Protein AF-A0A945XV56-F1 (afdb_monomer_lite)

Structure (mmCIF, N/CA/C/O backbone):
data_AF-A0A945XV56-F1
#
_entry.id   AF-A0A945XV56-F1
#
loop_
_atom_site.group_PDB
_atom_site.id
_atom_site.type_symbol
_atom_site.label_atom_id
_atom_site.label_alt_id
_atom_site.label_comp_id
_atom_site.label_asym_id
_atom_site.label_entity_id
_atom_site.label_seq_id
_atom_site.pdbx_PDB_ins_code
_atom_site.Cartn_x
_atom_site.Cartn_y
_atom_site.Cartn_z
_atom_site.occupancy
_atom_site.B_iso_or_equiv
_atom_site.auth_seq_id
_atom_site.auth_comp_id
_atom_site.auth_asym_id
_atom_site.auth_atom_id
_atom_site.pdbx_PDB_model_num
ATOM 1 N N . MET A 1 1 ? -42.438 -3.490 31.449 1.00 63.28 1 MET A N 1
ATOM 2 C CA . MET A 1 1 ? -41.980 -2.112 31.158 1.00 63.28 1 MET A CA 1
ATOM 3 C C . MET A 1 1 ? -40.911 -1.724 32.183 1.00 63.28 1 MET A C 1
ATOM 5 O O . MET A 1 1 ? -41.221 -1.718 33.369 1.00 63.28 1 MET A O 1
ATOM 9 N N . MET A 1 2 ? -39.650 -1.495 31.789 1.00 65.94 2 MET A N 1
ATOM 10 C CA . MET A 1 2 ? -38.604 -1.060 32.738 1.00 65.94 2 MET A CA 1
ATOM 11 C C . MET A 1 2 ? -38.844 0.390 33.185 1.00 65.94 2 MET A C 1
ATOM 13 O O . MET A 1 2 ? -39.224 1.234 32.382 1.00 65.94 2 MET A O 1
ATOM 17 N N . SER A 1 3 ? -38.609 0.683 34.469 1.00 80.19 3 SER A N 1
ATOM 18 C CA . SER A 1 3 ? -38.704 2.047 35.010 1.00 80.19 3 SER A CA 1
ATOM 19 C C . SER A 1 3 ? -37.623 2.955 34.399 1.00 80.19 3 SER A C 1
ATOM 21 O O . SER A 1 3 ? -36.469 2.522 34.293 1.00 80.19 3 SER A O 1
ATOM 23 N N . PRO A 1 4 ? -37.932 4.226 34.079 1.00 73.12 4 PRO A N 1
ATOM 24 C CA . PRO A 1 4 ? -36.986 5.163 33.461 1.00 73.12 4 PRO A CA 1
ATOM 25 C C . PRO A 1 4 ? -35.719 5.391 34.301 1.00 73.12 4 PRO A C 1
ATOM 27 O O . PRO A 1 4 ? -34.655 5.684 33.757 1.00 73.12 4 PRO A O 1
ATOM 30 N N . LYS A 1 5 ? -35.801 5.200 35.627 1.00 70.94 5 LYS A N 1
ATOM 31 C CA . LYS A 1 5 ? -34.640 5.272 36.527 1.00 70.94 5 LYS A CA 1
ATOM 32 C C . LYS A 1 5 ? -33.698 4.074 36.362 1.00 70.94 5 LYS A C 1
ATOM 34 O O . LYS A 1 5 ? -32.491 4.269 36.349 1.00 70.94 5 LYS A O 1
ATOM 39 N N . LYS A 1 6 ? -34.242 2.861 36.183 1.00 68.94 6 LYS A N 1
ATOM 40 C CA . LYS A 1 6 ? -33.449 1.641 35.935 1.00 68.94 6 LYS A CA 1
ATOM 41 C C . LYS A 1 6 ? -32.779 1.680 34.561 1.00 68.94 6 LYS A C 1
ATOM 43 O O . LYS A 1 6 ? -31.670 1.192 34.419 1.00 68.94 6 LYS A O 1
ATOM 48 N N . PHE A 1 7 ? -33.421 2.292 33.565 1.00 72.00 7 PHE A N 1
ATOM 49 C CA . PHE A 1 7 ? -32.823 2.466 32.239 1.00 72.00 7 PHE A CA 1
ATOM 50 C C . PHE A 1 7 ? -31.592 3.384 32.284 1.00 72.00 7 PHE A C 1
ATOM 52 O O . PHE A 1 7 ? -30.533 3.002 31.804 1.00 72.00 7 PHE A O 1
ATOM 59 N N . LYS A 1 8 ? -31.684 4.544 32.950 1.00 71.69 8 LYS A N 1
ATOM 60 C CA . LYS A 1 8 ? -30.559 5.489 33.086 1.00 71.69 8 LYS A CA 1
ATOM 61 C C . LYS A 1 8 ? -29.347 4.932 33.848 1.00 71.69 8 LYS A C 1
ATOM 63 O O . LYS A 1 8 ? -28.243 5.407 33.615 1.00 71.69 8 LYS A O 1
ATOM 68 N N . THR A 1 9 ? -29.532 3.952 34.735 1.00 72.62 9 THR A N 1
ATOM 69 C CA . THR A 1 9 ? -28.433 3.333 35.500 1.00 72.62 9 THR A CA 1
ATOM 70 C C . THR A 1 9 ? -27.882 2.061 34.857 1.00 72.62 9 THR A C 1
ATOM 72 O O . THR A 1 9 ? -26.680 1.825 34.925 1.00 72.62 9 THR A O 1
ATOM 75 N N . LEU A 1 10 ? -28.722 1.258 34.196 1.00 76.00 10 LEU A N 1
ATOM 76 C CA . LEU A 1 10 ? -28.286 0.028 33.523 1.00 76.00 10 LEU A CA 1
ATOM 77 C C . LEU A 1 10 ? -27.573 0.301 32.195 1.00 76.00 10 LEU A C 1
ATOM 79 O O . LEU A 1 10 ? -26.675 -0.448 31.823 1.00 76.00 10 LEU A O 1
ATOM 83 N N . PHE A 1 11 ? -27.933 1.382 31.501 1.00 75.56 11 PHE A N 1
ATOM 84 C CA . PHE A 1 11 ? -27.326 1.740 30.220 1.00 75.56 11 PHE A CA 1
ATOM 85 C C . PHE A 1 11 ? -25.803 1.986 30.310 1.00 75.56 11 PHE A C 1
ATOM 87 O O . PHE A 1 11 ? -25.064 1.320 29.587 1.00 75.56 11 PHE A O 1
ATOM 94 N N . PRO A 1 12 ? -25.280 2.847 31.211 1.00 75.94 12 PRO A N 1
ATOM 95 C CA . PRO A 1 12 ? -23.831 3.028 31.349 1.00 75.94 12 PRO A CA 1
ATOM 96 C C . PRO A 1 12 ? -23.123 1.791 31.925 1.00 75.94 12 PRO A C 1
ATOM 98 O O . PRO A 1 12 ? -21.988 1.514 31.544 1.00 75.94 12 PRO A O 1
ATOM 101 N N . ALA A 1 13 ? -23.795 1.020 32.792 1.00 83.19 13 ALA A N 1
ATOM 102 C CA . ALA A 1 13 ? -23.239 -0.200 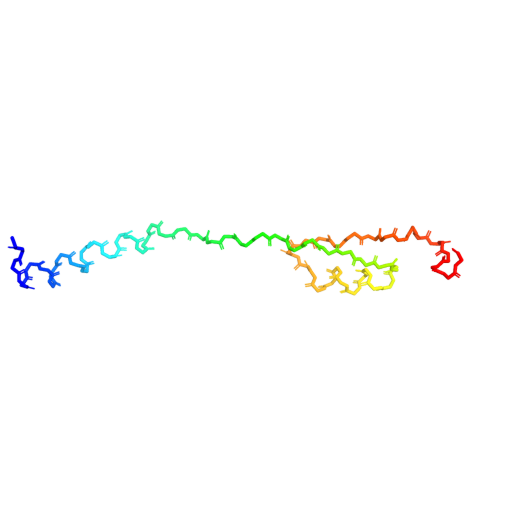33.380 1.00 83.19 13 ALA A CA 1
ATOM 103 C C . ALA A 1 13 ? -22.962 -1.293 32.330 1.00 83.19 13 ALA A C 1
ATOM 105 O O . ALA A 1 13 ? -22.007 -2.050 32.479 1.00 83.19 13 ALA A O 1
ATOM 106 N N . LEU A 1 14 ? -23.763 -1.353 31.259 1.00 83.88 14 LEU A N 1
ATOM 107 C CA . LEU A 1 14 ? -23.547 -2.276 30.140 1.00 83.88 14 LEU A CA 1
ATOM 108 C C . LEU A 1 14 ? -22.671 -1.680 29.025 1.00 83.88 14 LEU A C 1
ATOM 110 O O . LEU A 1 14 ? -21.958 -2.418 28.354 1.00 83.88 14 LEU A O 1
ATOM 114 N N . ALA A 1 15 ? -22.699 -0.360 28.822 1.00 85.94 15 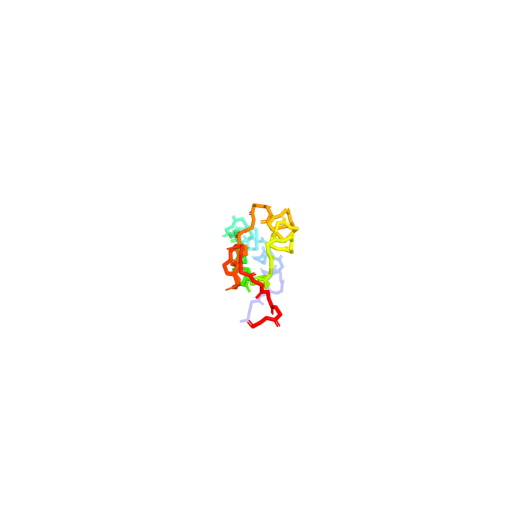ALA A N 1
ATOM 115 C CA . ALA A 1 15 ? -21.953 0.292 27.744 1.00 85.94 15 ALA A CA 1
ATOM 116 C C . ALA A 1 15 ? -20.428 0.213 27.933 1.00 85.94 15 ALA A C 1
ATOM 118 O O . ALA A 1 15 ? -19.702 -0.039 26.974 1.00 85.94 15 ALA A O 1
ATOM 119 N N . LEU A 1 16 ? -19.936 0.394 29.162 1.00 86.75 16 LEU A N 1
ATOM 120 C CA . LEU A 1 16 ? -18.499 0.396 29.450 1.00 86.75 16 LEU A CA 1
ATOM 121 C C . LEU A 1 16 ? -17.801 -0.944 29.122 1.00 86.75 16 LEU A C 1
ATOM 123 O O . LEU A 1 16 ? -16.817 -0.914 28.384 1.00 86.75 16 LEU A O 1
ATOM 127 N N . PRO A 1 17 ? -18.282 -2.119 29.578 1.00 88.75 17 PRO A N 1
ATOM 128 C CA . PRO A 1 17 ? -17.666 -3.393 29.206 1.00 88.75 17 PRO A CA 1
ATOM 129 C C . PRO A 1 17 ? -17.778 -3.697 27.704 1.00 88.75 17 PRO A C 1
ATOM 131 O O . PRO A 1 17 ? -16.857 -4.281 27.147 1.00 88.75 17 PRO A O 1
ATOM 134 N N . VAL A 1 18 ? -18.844 -3.257 27.022 1.00 89.69 18 VAL A N 1
ATOM 135 C CA . VAL A 1 18 ? -18.997 -3.435 25.564 1.00 89.69 18 VAL A CA 1
ATOM 136 C C . VAL A 1 18 ? -17.958 -2.628 24.782 1.00 89.69 18 VAL A C 1
ATOM 138 O O . VAL A 1 18 ? -17.385 -3.139 23.824 1.00 89.69 18 VAL A O 1
ATOM 141 N N . ILE A 1 19 ? -17.669 -1.394 25.201 1.00 88.50 19 ILE A N 1
ATOM 142 C CA . ILE A 1 19 ? -16.623 -0.567 24.581 1.00 88.50 19 ILE A CA 1
ATOM 143 C C . ILE A 1 19 ? -15.241 -1.181 24.833 1.00 88.50 19 ILE A C 1
ATOM 145 O O . ILE A 1 19 ? -14.438 -1.279 23.909 1.00 88.50 19 ILE A O 1
ATOM 149 N N . LEU A 1 20 ? -14.982 -1.657 26.055 1.00 87.31 20 LEU A N 1
ATOM 150 C CA . LEU A 1 20 ? -13.718 -2.318 26.404 1.00 87.31 20 LEU A CA 1
ATOM 151 C C . LEU A 1 20 ? -13.513 -3.660 25.681 1.00 87.31 20 LEU A C 1
ATOM 153 O O . LEU A 1 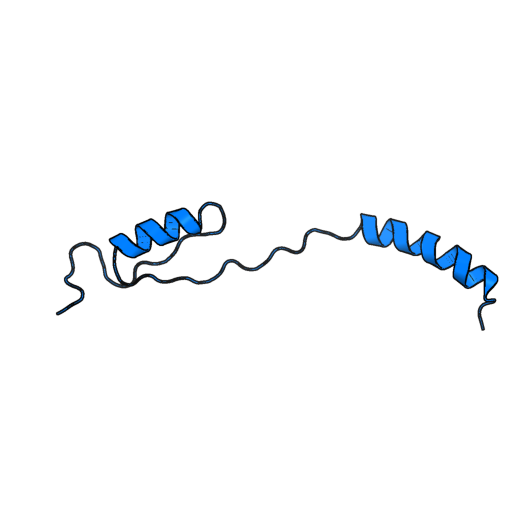20 ? -12.375 -4.076 25.487 1.00 87.31 20 LEU A O 1
ATOM 157 N N . TRP A 1 21 ? -14.594 -4.325 25.268 1.00 88.38 21 TRP A N 1
ATOM 158 C CA . TRP A 1 21 ? -14.558 -5.528 24.430 1.00 88.38 21 TRP A CA 1
ATOM 159 C C . TRP A 1 21 ? -14.609 -5.260 22.927 1.00 88.38 21 TRP A C 1
ATOM 161 O O . TRP A 1 21 ? -14.488 -6.203 22.144 1.00 88.38 21 TRP A O 1
ATOM 171 N N . SER A 1 22 ? -14.763 -4.009 22.490 1.00 83.38 22 SER A N 1
ATOM 172 C CA . SER A 1 22 ? -14.696 -3.701 21.064 1.00 83.38 22 SER A CA 1
ATOM 173 C C . SER A 1 22 ? -13.255 -3.870 20.562 1.00 83.38 22 SER A C 1
ATOM 175 O O . SER A 1 22 ? -12.331 -3.196 21.012 1.00 83.38 22 SER A O 1
ATOM 177 N N . GLY A 1 23 ? -13.045 -4.844 19.673 1.00 84.56 23 GLY A N 1
ATOM 178 C CA . GLY A 1 23 ? -11.755 -5.078 19.024 1.00 84.56 23 GLY A CA 1
ATOM 179 C C . GLY A 1 23 ? -11.456 -4.050 17.930 1.00 84.56 23 GLY A C 1
ATOM 180 O O . GLY A 1 23 ? -12.308 -3.244 17.553 1.00 84.56 23 GLY A O 1
ATOM 181 N N . THR A 1 24 ? -10.241 -4.093 17.381 1.00 83.00 24 THR A N 1
ATOM 182 C CA . THR A 1 24 ? -9.877 -3.256 16.232 1.00 83.00 24 THR A CA 1
ATOM 183 C C . THR A 1 24 ? -10.553 -3.778 14.965 1.00 83.00 24 THR A C 1
ATOM 185 O O . THR A 1 24 ? -10.455 -4.957 14.627 1.00 83.00 24 THR A O 1
ATOM 188 N N . LEU A 1 25 ? -11.251 -2.898 14.245 1.00 82.44 25 LEU A N 1
ATOM 189 C CA . LEU A 1 25 ? -11.744 -3.210 12.907 1.00 82.44 25 LEU A CA 1
ATOM 190 C C . LEU A 1 25 ? -10.580 -3.055 11.925 1.00 82.44 25 LEU A C 1
ATOM 192 O O . LEU A 1 25 ? -10.095 -1.947 11.704 1.00 82.44 25 LEU A O 1
ATOM 196 N N . GLN A 1 26 ? -10.113 -4.170 11.369 1.00 84.94 26 GLN A N 1
ATOM 197 C CA . GLN A 1 26 ? -9.102 -4.174 10.313 1.00 84.94 26 GLN A CA 1
ATOM 198 C C . GLN A 1 26 ? -9.791 -3.983 8.962 1.00 84.94 26 GLN A C 1
ATOM 200 O O . GLN A 1 26 ? -10.719 -4.720 8.625 1.00 84.94 26 GLN A O 1
ATOM 205 N N . ALA A 1 27 ? -9.342 -2.992 8.197 1.00 87.94 27 ALA A N 1
ATOM 206 C CA . ALA A 1 27 ? -9.767 -2.835 6.813 1.00 87.94 27 ALA A CA 1
ATOM 207 C C . ALA A 1 27 ? -9.021 -3.836 5.920 1.00 87.94 27 ALA A C 1
ATOM 209 O O . ALA A 1 27 ? -7.858 -4.156 6.168 1.00 87.94 27 ALA A O 1
ATOM 210 N N . GLU A 1 28 ? -9.681 -4.316 4.867 1.00 93.44 28 GLU A N 1
ATOM 211 C CA . GLU A 1 28 ? -9.013 -5.129 3.852 1.00 93.44 28 GLU A CA 1
ATOM 212 C C . GLU A 1 28 ? -8.003 -4.277 3.068 1.00 93.44 28 GLU A C 1
ATOM 214 O O . GLU A 1 28 ? -8.249 -3.106 2.765 1.00 93.44 28 GLU A O 1
ATOM 219 N N . VAL A 1 29 ? -6.859 -4.872 2.728 1.00 95.94 29 VAL A N 1
ATOM 220 C CA . VAL A 1 29 ? -5.829 -4.217 1.917 1.00 95.94 29 VAL A CA 1
ATOM 221 C C . VAL A 1 29 ? -6.367 -3.986 0.498 1.00 95.94 29 VAL A C 1
ATOM 223 O O . VAL A 1 29 ? -6.838 -4.935 -0.137 1.00 95.94 29 VAL A O 1
ATOM 226 N N . PRO A 1 30 ? -6.283 -2.761 -0.054 1.00 94.50 30 PRO A N 1
ATOM 227 C CA . PRO A 1 30 ? -6.750 -2.495 -1.408 1.00 94.50 30 PRO A CA 1
ATOM 228 C C . PRO A 1 30 ? -5.916 -3.261 -2.443 1.00 94.50 30 PRO A C 1
ATOM 230 O O . PRO A 1 30 ? -4.686 -3.293 -2.386 1.00 94.50 30 PRO A O 1
ATOM 233 N N . ARG A 1 31 ? -6.588 -3.850 -3.439 1.00 97.56 31 ARG A N 1
ATOM 234 C CA . ARG A 1 31 ? -5.926 -4.513 -4.571 1.00 97.56 31 ARG A CA 1
ATOM 235 C C . ARG A 1 31 ? -5.518 -3.473 -5.608 1.00 97.56 31 ARG A C 1
ATOM 237 O O . ARG A 1 31 ? -6.368 -2.970 -6.338 1.00 97.56 31 ARG A O 1
ATOM 244 N N . VAL A 1 32 ? -4.224 -3.176 -5.675 1.00 97.62 32 VAL A N 1
ATOM 245 C CA . VAL A 1 32 ? -3.664 -2.171 -6.585 1.00 97.62 32 VAL A CA 1
ATOM 246 C C . VAL A 1 32 ? -2.778 -2.834 -7.634 1.00 97.62 32 VAL A C 1
ATOM 248 O O . VAL A 1 32 ? -2.016 -3.757 -7.341 1.00 97.62 32 VAL A O 1
ATOM 251 N N . VAL A 1 33 ? -2.883 -2.350 -8.868 1.00 97.62 33 VAL A N 1
ATOM 252 C CA . VAL A 1 33 ? -2.027 -2.733 -9.990 1.00 97.62 33 VAL A CA 1
ATOM 253 C C . VAL A 1 33 ? -1.473 -1.454 -10.610 1.00 97.62 33 VAL A C 1
ATOM 255 O O . VAL A 1 33 ? -2.206 -0.476 -10.749 1.00 97.62 33 VAL A O 1
ATOM 258 N N . ALA A 1 34 ? -0.189 -1.456 -10.954 1.00 96.69 34 ALA A N 1
ATOM 259 C CA . ALA A 1 34 ? 0.459 -0.398 -11.716 1.00 96.69 34 ALA A CA 1
ATOM 260 C C . ALA A 1 34 ? 0.948 -0.960 -13.053 1.00 96.69 34 ALA A C 1
ATOM 262 O O . ALA A 1 34 ? 1.480 -2.071 -13.105 1.00 96.69 34 ALA A O 1
ATOM 263 N N . ASP A 1 35 ? 0.802 -0.182 -14.123 1.00 94.81 35 ASP A N 1
ATOM 264 C CA . ASP A 1 35 ? 1.147 -0.654 -15.465 1.00 94.81 35 ASP A CA 1
ATOM 265 C C . ASP A 1 35 ? 2.661 -0.774 -15.669 1.00 94.81 35 ASP A C 1
ATOM 267 O O . ASP A 1 35 ? 3.132 -1.733 -16.274 1.00 94.81 35 ASP A O 1
ATOM 271 N N . ILE A 1 36 ? 3.428 0.179 -15.125 1.00 94.62 36 ILE A N 1
ATOM 272 C CA . ILE A 1 36 ? 4.869 0.333 -15.368 1.00 94.62 36 ILE A CA 1
ATOM 273 C C . ILE A 1 36 ? 5.678 0.437 -14.071 1.00 94.62 36 ILE A C 1
ATOM 275 O O . ILE A 1 36 ? 5.197 0.924 -13.044 1.00 94.62 36 ILE A O 1
ATOM 279 N N . ALA A 1 37 ? 6.952 0.039 -14.137 1.00 94.12 37 ALA A N 1
ATOM 280 C CA . ALA A 1 37 ? 7.841 -0.015 -12.975 1.00 94.12 37 ALA A CA 1
ATOM 281 C C . ALA A 1 37 ? 8.016 1.331 -12.231 1.00 94.12 37 ALA A C 1
ATOM 283 O O . ALA A 1 37 ? 7.976 1.317 -10.998 1.00 94.12 37 ALA A O 1
ATOM 284 N N . PRO A 1 38 ? 8.138 2.499 -12.904 1.00 94.00 38 PRO A N 1
ATOM 285 C CA . PRO A 1 38 ? 8.238 3.776 -12.195 1.00 94.00 38 PRO A CA 1
ATOM 286 C C . PRO A 1 38 ? 7.015 4.073 -11.317 1.00 94.00 38 PRO A C 1
ATOM 288 O O . PRO A 1 38 ? 7.165 4.478 -10.167 1.00 94.00 38 PRO A O 1
ATOM 291 N N . VAL A 1 39 ? 5.803 3.813 -11.819 1.00 96.75 39 VAL A N 1
ATOM 292 C CA . VAL A 1 39 ? 4.559 4.041 -11.065 1.00 96.75 39 VAL A CA 1
ATOM 293 C C . VAL A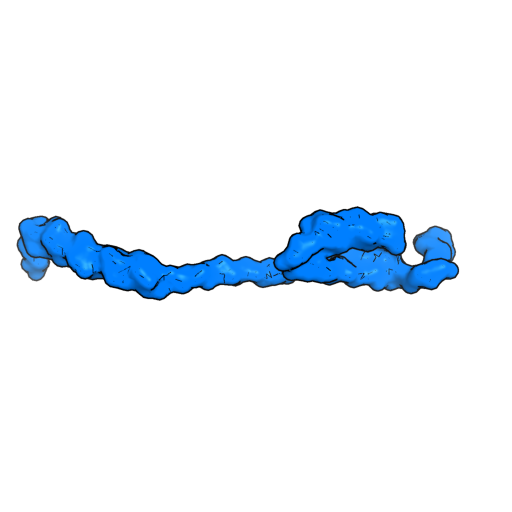 1 39 ? 4.411 3.018 -9.943 1.00 96.75 39 VAL A C 1
ATOM 295 O O . VAL A 1 39 ? 4.057 3.400 -8.831 1.00 96.75 39 VAL A O 1
ATOM 298 N N . HIS A 1 40 ? 4.762 1.750 -10.182 1.00 96.88 40 HIS A N 1
ATOM 299 C CA . HIS A 1 40 ? 4.819 0.743 -9.120 1.00 96.88 40 HIS A CA 1
ATOM 300 C C . HIS A 1 40 ? 5.696 1.211 -7.951 1.00 96.88 40 HIS A C 1
ATOM 302 O O . HIS A 1 40 ? 5.268 1.130 -6.805 1.00 96.88 40 HIS A O 1
ATOM 308 N N . SER A 1 41 ? 6.896 1.745 -8.217 1.00 97.12 41 SER A N 1
ATOM 309 C CA . SER A 1 41 ? 7.794 2.228 -7.157 1.00 97.12 41 SER A CA 1
ATOM 310 C C . SER A 1 41 ? 7.180 3.365 -6.334 1.00 97.12 41 SER A C 1
ATOM 312 O O . SER A 1 41 ? 7.349 3.392 -5.116 1.00 97.12 41 SER A O 1
ATOM 314 N N . LEU A 1 42 ? 6.472 4.300 -6.975 1.00 98.12 42 LEU A N 1
ATOM 315 C CA . LEU A 1 42 ? 5.777 5.385 -6.276 1.00 98.12 42 LEU A CA 1
ATOM 316 C C . LEU A 1 42 ? 4.640 4.843 -5.404 1.00 98.12 42 LEU A C 1
ATOM 318 O O . LEU A 1 42 ? 4.505 5.231 -4.244 1.00 98.12 42 LEU A O 1
ATOM 322 N N . VAL A 1 43 ? 3.853 3.913 -5.943 1.00 98.19 43 VAL A N 1
ATOM 323 C CA . VAL A 1 43 ? 2.722 3.308 -5.235 1.00 98.19 43 VAL A CA 1
ATOM 324 C C . VAL A 1 43 ? 3.193 2.446 -4.061 1.00 98.19 43 VAL A C 1
ATOM 326 O O . VAL A 1 43 ? 2.615 2.565 -2.986 1.00 98.19 43 VAL A O 1
ATOM 329 N N . SER A 1 44 ? 4.270 1.663 -4.195 1.00 98.12 44 SER A N 1
ATOM 330 C CA . SER A 1 44 ? 4.862 0.916 -3.069 1.00 98.12 44 SER A CA 1
ATOM 331 C C . SER A 1 44 ? 5.279 1.846 -1.924 1.00 98.12 44 SER A C 1
ATOM 333 O O . SER A 1 44 ? 5.045 1.533 -0.760 1.00 98.12 44 SER A O 1
ATOM 335 N N . MET A 1 45 ? 5.838 3.029 -2.225 1.00 98.31 45 MET A N 1
ATOM 336 C CA . MET A 1 45 ? 6.161 4.013 -1.181 1.00 98.31 45 MET A CA 1
ATOM 337 C C . MET A 1 45 ? 4.910 4.532 -0.461 1.00 98.31 45 MET A C 1
ATOM 339 O O . MET A 1 45 ? 4.936 4.686 0.759 1.00 98.31 45 MET A O 1
ATOM 343 N N . VAL A 1 46 ? 3.816 4.768 -1.191 1.00 97.50 46 VAL A N 1
ATOM 344 C CA . VAL A 1 46 ? 2.525 5.184 -0.613 1.00 97.50 46 VAL A CA 1
ATOM 345 C C . VAL A 1 46 ? 1.888 4.058 0.207 1.00 97.50 46 VAL A C 1
ATOM 347 O O . VAL A 1 46 ? 1.310 4.316 1.259 1.00 97.50 46 VAL A O 1
ATOM 350 N N . MET A 1 47 ? 2.013 2.808 -0.243 1.00 97.75 47 MET A N 1
ATOM 351 C CA . MET A 1 47 ? 1.418 1.629 0.394 1.00 97.75 47 MET A CA 1
ATOM 352 C C . MET A 1 47 ? 2.280 1.018 1.508 1.00 97.75 47 MET A C 1
ATOM 354 O O . MET A 1 47 ? 1.926 -0.034 2.046 1.00 97.75 47 MET A O 1
ATOM 358 N N . LYS A 1 48 ? 3.388 1.660 1.897 1.00 97.56 48 LYS A N 1
ATOM 359 C CA . LYS A 1 48 ? 4.298 1.153 2.930 1.00 97.56 48 LYS A CA 1
ATOM 360 C C . LYS A 1 48 ? 3.542 0.823 4.225 1.00 97.56 48 LYS A C 1
ATOM 362 O O . LYS A 1 48 ? 2.974 1.701 4.867 1.00 97.56 48 LYS A O 1
ATOM 367 N N . GLY A 1 49 ? 3.590 -0.447 4.633 1.00 95.69 49 GLY A N 1
ATOM 368 C CA . GLY A 1 49 ? 2.907 -0.945 5.835 1.00 95.69 49 GLY A CA 1
ATOM 369 C C . GLY A 1 49 ? 1.427 -1.301 5.641 1.00 95.69 49 GLY A C 1
ATOM 370 O O . GLY A 1 49 ? 0.792 -1.728 6.599 1.00 95.69 49 GLY A O 1
ATOM 371 N N . VAL A 1 50 ? 0.894 -1.158 4.423 1.00 95.19 50 VAL A N 1
ATOM 372 C CA . VAL A 1 50 ? -0.475 -1.540 4.036 1.00 95.19 50 VAL A CA 1
ATOM 373 C C . VAL A 1 50 ? -0.454 -2.769 3.124 1.00 95.19 50 VAL A C 1
ATOM 375 O O . VAL A 1 50 ? -1.180 -3.727 3.365 1.00 95.19 50 VAL A O 1
ATOM 378 N N . GLY A 1 51 ? 0.391 -2.771 2.091 1.00 95.94 51 GLY A N 1
ATOM 379 C CA . GLY A 1 51 ? 0.520 -3.876 1.138 1.00 95.94 51 GLY A CA 1
ATOM 380 C C . GLY A 1 51 ? 1.464 -3.527 -0.011 1.00 95.94 51 GLY A C 1
ATOM 381 O O . GLY A 1 51 ? 2.128 -2.498 0.035 1.00 95.94 51 GLY A O 1
ATOM 382 N N . GLU A 1 52 ? 1.492 -4.354 -1.056 1.00 97.56 52 GLU A N 1
ATOM 383 C CA . GLU A 1 52 ? 2.305 -4.113 -2.256 1.00 97.56 52 GLU A CA 1
ATOM 384 C C . GLU A 1 52 ? 1.432 -4.122 -3.522 1.00 97.56 52 GLU A C 1
ATOM 386 O O . GLU A 1 52 ? 0.590 -5.019 -3.675 1.00 97.56 52 GLU A O 1
ATOM 391 N N . PRO A 1 53 ? 1.609 -3.154 -4.439 1.00 98.00 53 PRO A N 1
ATOM 392 C CA . PRO A 1 53 ? 0.968 -3.197 -5.744 1.00 98.00 53 PRO A CA 1
ATOM 393 C C . PRO A 1 53 ? 1.530 -4.345 -6.591 1.00 98.00 53 PRO A C 1
ATOM 395 O O . PRO A 1 53 ? 2.658 -4.795 -6.406 1.00 98.00 53 PRO A O 1
ATOM 398 N N . LYS A 1 54 ? 0.751 -4.813 -7.569 1.00 97.62 54 LYS A N 1
ATOM 399 C CA . LYS A 1 54 ? 1.266 -5.706 -8.619 1.00 97.62 54 LYS A CA 1
ATOM 400 C C . LYS A 1 54 ? 1.730 -4.893 -9.820 1.00 97.62 54 LYS A C 1
ATOM 402 O O . LYS A 1 54 ? 1.108 -3.891 -10.166 1.00 97.62 54 LYS A O 1
ATOM 407 N N . LEU A 1 55 ? 2.784 -5.356 -10.483 1.00 96.06 55 LEU A N 1
ATOM 408 C CA . LEU A 1 55 ? 3.226 -4.808 -11.760 1.00 96.06 55 LEU A CA 1
ATOM 409 C C . LEU A 1 55 ? 2.552 -5.578 -12.905 1.00 96.06 55 LEU A C 1
ATOM 411 O O . LEU A 1 55 ? 2.667 -6.804 -12.957 1.00 96.06 55 LEU A O 1
ATOM 415 N N . LEU A 1 56 ? 1.839 -4.875 -13.790 1.00 94.31 56 LEU A N 1
ATOM 416 C CA . LEU A 1 56 ? 1.117 -5.499 -14.904 1.00 94.31 56 LEU A CA 1
ATOM 417 C C . LEU A 1 56 ? 2.063 -5.923 -16.033 1.00 94.31 56 LEU A C 1
ATOM 419 O O . LEU A 1 56 ? 2.011 -7.066 -16.483 1.00 94.31 56 LEU A O 1
ATOM 423 N N . VAL A 1 57 ? 2.925 -5.009 -16.483 1.00 91.56 57 VAL A N 1
ATOM 424 C CA . VAL A 1 57 ? 3.884 -5.259 -17.565 1.00 91.56 57 VAL A CA 1
ATOM 425 C C . VAL A 1 57 ? 5.238 -5.646 -16.964 1.00 91.56 57 VAL A C 1
ATOM 427 O O . VAL A 1 57 ? 5.759 -4.893 -16.138 1.00 91.56 57 VAL A O 1
ATOM 430 N N . PRO A 1 58 ? 5.849 -6.782 -17.353 1.00 86.06 58 PRO A N 1
ATOM 431 C CA . PRO A 1 58 ? 7.160 -7.175 -16.848 1.00 86.06 58 PRO A CA 1
ATOM 432 C C . PRO A 1 58 ? 8.209 -6.079 -17.041 1.00 86.06 58 PRO A C 1
ATOM 434 O O . PRO A 1 58 ? 8.170 -5.303 -17.997 1.00 86.06 58 PRO A O 1
ATOM 437 N N . GLN A 1 59 ? 9.190 -6.042 -16.140 1.00 83.75 59 GLN A N 1
ATOM 438 C CA . GLN A 1 59 ? 10.315 -5.125 -16.290 1.00 83.75 59 GLN A CA 1
ATOM 439 C C . GLN A 1 59 ? 11.019 -5.360 -17.635 1.00 83.75 59 GLN A C 1
ATOM 441 O O . GLN A 1 59 ? 11.121 -6.493 -18.104 1.00 83.75 59 GLN A O 1
ATOM 446 N N . ASN A 1 60 ? 11.522 -4.281 -18.235 1.00 83.38 60 ASN A N 1
ATOM 447 C CA . ASN A 1 60 ? 12.237 -4.278 -19.517 1.00 83.38 60 ASN A CA 1
ATOM 448 C C . ASN A 1 60 ? 11.395 -4.663 -20.751 1.00 83.38 60 ASN A C 1
ATOM 450 O O . ASN A 1 60 ? 11.962 -4.888 -21.819 1.00 83.38 60 ASN A O 1
ATOM 454 N N . VAL A 1 61 ? 10.062 -4.690 -20.641 1.00 85.31 61 VAL A N 1
ATOM 455 C CA . VAL A 1 61 ? 9.142 -4.767 -21.789 1.00 85.31 61 VAL A CA 1
ATOM 456 C C . VAL A 1 61 ? 8.587 -3.371 -22.086 1.00 85.31 61 VAL A C 1
ATOM 458 O O . VAL A 1 61 ? 8.247 -2.624 -21.169 1.00 85.31 61 VAL A O 1
ATOM 461 N N . SER A 1 62 ? 8.516 -3.000 -23.369 1.00 84.56 62 SER A N 1
ATOM 462 C CA . SER A 1 62 ? 7.903 -1.735 -23.797 1.00 84.56 62 SER A CA 1
ATOM 463 C C . SER A 1 62 ? 6.392 -1.772 -23.543 1.00 84.56 62 SER A C 1
ATOM 465 O O . SER A 1 62 ? 5.738 -2.668 -24.069 1.00 84.56 62 SER A O 1
ATOM 467 N N . PRO A 1 63 ? 5.806 -0.801 -22.819 1.00 84.88 63 PRO A N 1
ATOM 468 C CA . PRO A 1 63 ? 4.351 -0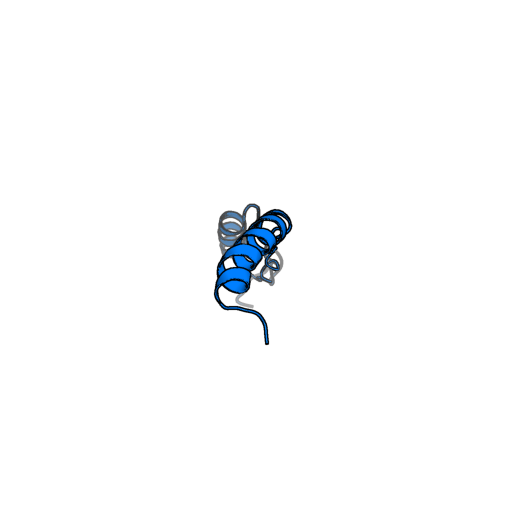.708 -22.656 1.00 84.88 63 PRO A CA 1
ATOM 469 C C . PRO A 1 63 ? 3.607 -0.292 -23.933 1.00 84.88 63 PRO A C 1
ATOM 471 O O . PRO A 1 63 ? 2.382 -0.332 -23.969 1.00 84.88 63 PRO A O 1
ATOM 474 N N . HIS A 1 64 ? 4.332 0.182 -24.949 1.00 87.19 64 HIS A N 1
ATOM 475 C CA . HIS A 1 64 ? 3.757 0.783 -26.152 1.00 87.19 64 HIS A CA 1
ATOM 476 C C . HIS A 1 64 ? 3.727 -0.159 -27.366 1.00 87.19 64 HIS A C 1
ATOM 478 O O . HIS A 1 64 ? 3.353 0.299 -28.445 1.00 87.19 64 HIS A O 1
ATOM 484 N N . HIS A 1 65 ? 4.141 -1.426 -27.218 1.00 71.25 65 HIS A N 1
ATOM 485 C CA . HIS A 1 65 ? 4.190 -2.424 -28.297 1.00 71.25 65 HIS A CA 1
ATOM 486 C C . HIS A 1 65 ? 3.284 -3.618 -28.003 1.00 71.25 65 HIS A C 1
ATOM 488 O O . HIS A 1 65 ? 3.416 -4.186 -26.897 1.00 71.25 65 HIS A O 1
#

Secondary structure (DSSP, 8-state):
---HHHHHHHHHHHHHHHHHT----PPPPP--EESSHHHHHHHHHHTTTT--PEESSPTTS-TT-

Foldseek 3Di:
DDDPVCCVVVVVVVVVVVVVPDDDDDDQQDAAEDA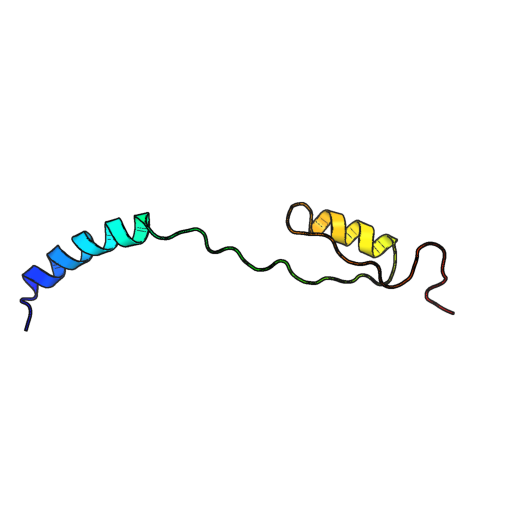DDVVQVVVCVVCPPRDGYHHPDDPPDDPVD

Sequence (65 aa):
MMSPKKFKTLFPALALPVILWSGTLQAEVPRVVADIAPVHSLVSMVMKGVGEPKLLVPQNVSPHH

Radius of gyration: 25.08 Å; chains: 1; bounding box: 54×13×65 Å

pLDDT: mean 87.85, std 9.52, range [63.28, 98.31]